Protein AF-A0A964RNT2-F1 (afdb_monomer)

Secondary structure (DSSP, 8-state):
--EEE-SS---HHHHHHHHTTS-TTPPBSS--SSS--S--EEEEEEEEEEETTEEEEEEEEEEE-

Radius of gyration: 13.08 Å; Cα contacts (8 Å, |Δi|>4): 102; chains: 1; bounding box: 27×25×35 Å

Mean predicted aligned error: 5.28 Å

Solvent-accessible surface area (backbone atoms only — not comparable to full-atom values): 3962 Å² total; per-residue (Å²): 135,63,75,46,78,35,96,88,30,58,53,71,68,60,51,51,59,54,57,69,76,46,68,93,81,56,46,64,78,40,81,70,72,82,82,37,70,66,35,27,34,40,32,68,36,79,48,62,44,73,55,97,88,39,84,54,61,81,42,71,27,36,34,52,54

Sequence (65 aa):
MINIRSFRGITAEKLIEVLKQVPGDTKICIDVLGDNFPVKSVQECTYYDWNNGQKGQEHKGLLIR

Nearest PDB structures (foldseek):
  2vg9-assembly1_A  TM=4.366E-01  e=5.759E+00  Neocallimastix patriciarum
  2c1f-assembly1_A  TM=3.804E-01  e=3.924E+00  Neocallimastix patriciarum
  6l7p-assembly1_N  TM=2.536E-01  e=7.929E+00  Thermosynechococcus vestitus BP-1

Organism: NCBI:txid225345

Structure (mmCIF, N/CA/C/O backbone):
data_AF-A0A964RNT2-F1
#
_entry.id   AF-A0A964RNT2-F1
#
loop_
_atom_site.group_PDB
_atom_site.id
_atom_site.type_symbol
_atom_site.label_atom_id
_atom_site.label_alt_id
_atom_site.label_comp_id
_atom_site.label_asym_id
_atom_site.label_entity_id
_atom_site.label_seq_id
_atom_site.pdbx_PDB_ins_code
_atom_site.Cartn_x
_atom_site.Cartn_y
_atom_site.Cartn_z
_atom_site.occupancy
_atom_site.B_iso_or_equiv
_atom_site.auth_seq_id
_atom_site.auth_comp_id
_atom_s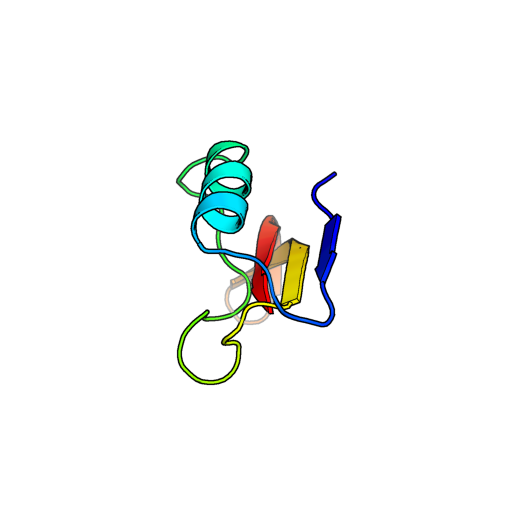ite.auth_asym_id
_atom_site.auth_atom_id
_atom_site.pdbx_PDB_model_num
ATOM 1 N N . MET A 1 1 ? 4.565 9.855 9.512 1.00 72.69 1 MET A N 1
ATOM 2 C CA . MET A 1 1 ? 5.231 8.690 8.905 1.00 72.69 1 MET A CA 1
ATOM 3 C C . MET A 1 1 ? 4.348 7.478 9.142 1.00 72.69 1 MET A C 1
ATOM 5 O O . MET A 1 1 ? 4.187 7.080 10.292 1.00 72.69 1 MET A O 1
ATOM 9 N N . ILE A 1 2 ? 3.701 6.963 8.096 1.00 82.62 2 ILE A N 1
ATOM 10 C CA . ILE A 1 2 ? 2.796 5.807 8.196 1.00 82.62 2 ILE A CA 1
ATOM 11 C C . ILE A 1 2 ? 3.636 4.525 8.258 1.00 82.62 2 ILE A C 1
ATOM 13 O O . ILE A 1 2 ? 4.372 4.206 7.326 1.00 82.62 2 ILE A O 1
ATOM 17 N N . ASN A 1 3 ? 3.546 3.799 9.376 1.00 87.50 3 ASN A N 1
ATOM 18 C CA . ASN A 1 3 ? 4.196 2.502 9.571 1.00 87.50 3 ASN A CA 1
ATOM 19 C C . ASN A 1 3 ? 3.373 1.653 10.547 1.00 87.50 3 ASN A C 1
ATOM 21 O O . ASN A 1 3 ? 3.463 1.812 11.763 1.00 87.50 3 ASN A O 1
ATOM 25 N N . ILE A 1 4 ? 2.544 0.772 9.999 1.00 89.88 4 ILE A N 1
ATOM 26 C CA . ILE A 1 4 ? 1.669 -0.126 10.754 1.00 89.88 4 ILE A CA 1
ATOM 27 C C . ILE A 1 4 ? 2.090 -1.557 10.474 1.00 89.88 4 ILE A C 1
ATOM 29 O O . ILE A 1 4 ? 2.365 -1.911 9.328 1.00 89.88 4 ILE A O 1
ATOM 33 N N . ARG A 1 5 ? 2.130 -2.382 11.525 1.00 89.25 5 ARG A N 1
ATOM 34 C CA . ARG A 1 5 ? 2.421 -3.816 11.449 1.00 89.25 5 ARG A CA 1
ATOM 35 C C . ARG A 1 5 ? 1.529 -4.586 12.419 1.00 89.25 5 ARG A C 1
ATOM 37 O O . ARG A 1 5 ? 1.372 -4.180 13.566 1.00 89.25 5 ARG A O 1
ATOM 44 N N . SER A 1 6 ? 0.974 -5.703 11.967 1.00 89.38 6 SER A N 1
ATOM 45 C CA . SER A 1 6 ? 0.147 -6.616 12.752 1.00 89.38 6 SER A CA 1
ATOM 46 C C . SER A 1 6 ? 0.396 -8.055 12.317 1.00 89.38 6 SER A C 1
ATOM 48 O O . SER A 1 6 ? 0.291 -8.389 11.140 1.00 89.38 6 SER A O 1
ATOM 50 N N . PHE A 1 7 ? 0.673 -8.937 13.277 1.00 85.81 7 PHE A N 1
ATOM 51 C CA . PHE A 1 7 ? 0.862 -10.363 13.002 1.00 85.81 7 PHE A CA 1
ATOM 52 C C . PHE A 1 7 ? -0.445 -11.061 12.587 1.00 85.81 7 PHE A C 1
ATOM 54 O O . PHE A 1 7 ? -0.429 -11.981 11.773 1.00 85.81 7 PHE A O 1
ATOM 61 N N . ARG A 1 8 ? -1.581 -10.601 13.131 1.00 88.44 8 ARG A N 1
ATOM 62 C CA . ARG A 1 8 ? -2.923 -11.157 12.873 1.00 88.44 8 ARG A CA 1
ATOM 63 C C . ARG A 1 8 ? -3.638 -10.497 11.692 1.00 88.44 8 ARG A C 1
ATOM 65 O O . ARG A 1 8 ? -4.720 -10.934 11.321 1.00 88.44 8 ARG A O 1
ATOM 72 N N . GLY A 1 9 ? -3.036 -9.456 11.125 1.00 88.38 9 GLY A N 1
ATOM 73 C CA . GLY A 1 9 ? -3.662 -8.577 10.152 1.00 88.38 9 GLY A CA 1
ATOM 74 C C . GLY A 1 9 ? -4.297 -7.333 10.780 1.00 88.38 9 GLY A C 1
ATOM 75 O O . GLY A 1 9 ? -4.485 -7.256 11.998 1.00 88.38 9 GLY A O 1
ATOM 76 N N . ILE A 1 10 ? -4.565 -6.326 9.958 1.00 90.19 10 ILE A N 1
ATOM 77 C CA . ILE A 1 10 ? -5.308 -5.115 10.305 1.00 90.19 10 ILE A CA 1
ATOM 78 C C . ILE A 1 10 ? -6.752 -5.236 9.830 1.00 90.19 10 ILE A C 1
ATOM 80 O O . ILE A 1 10 ? -7.037 -5.849 8.803 1.00 90.19 10 ILE A O 1
ATOM 84 N N . THR A 1 11 ? -7.665 -4.648 10.600 1.00 89.56 11 THR A N 1
ATOM 85 C CA . THR A 1 11 ? -9.083 -4.619 10.238 1.00 89.56 11 THR A CA 1
ATOM 86 C C . THR A 1 11 ? -9.327 -3.649 9.084 1.00 89.56 11 THR A C 1
ATOM 88 O O . THR A 1 11 ? -8.519 -2.749 8.824 1.00 89.56 11 TH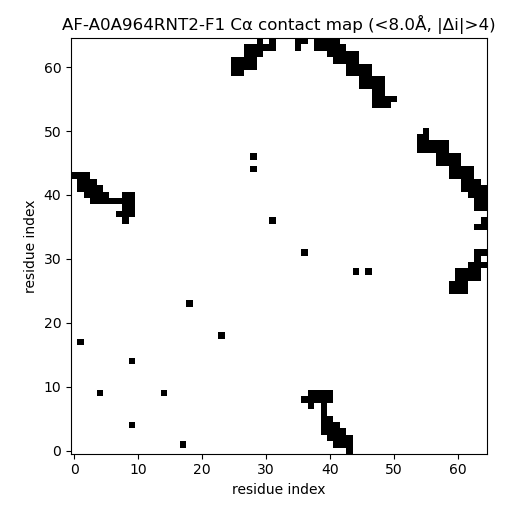R A O 1
ATOM 91 N N . ALA A 1 12 ? -10.466 -3.808 8.411 1.00 87.38 12 ALA A N 1
ATOM 92 C CA . ALA A 1 12 ? -10.877 -2.902 7.346 1.00 87.38 12 ALA A CA 1
ATOM 93 C C . ALA A 1 12 ? -11.025 -1.460 7.860 1.00 87.38 12 ALA A C 1
ATOM 95 O O . ALA A 1 12 ? -10.562 -0.530 7.206 1.00 87.38 12 ALA A O 1
ATOM 96 N N . GLU A 1 13 ? -11.584 -1.264 9.058 1.00 90.50 13 GLU A N 1
ATOM 97 C CA . GLU A 1 13 ? -11.734 0.058 9.678 1.00 90.50 13 GLU A CA 1
ATOM 98 C C . GLU A 1 13 ? -10.372 0.710 9.894 1.00 90.50 13 GLU A C 1
ATOM 100 O O . GLU A 1 13 ? -10.184 1.881 9.560 1.00 90.50 13 GLU A O 1
ATOM 105 N N . LYS A 1 14 ? -9.393 -0.063 10.386 1.00 88.94 14 LYS A N 1
ATOM 106 C CA . LYS A 1 14 ? -8.053 0.468 10.616 1.00 88.94 14 LYS A CA 1
ATOM 107 C C . LYS A 1 14 ? -7.358 0.843 9.315 1.00 88.94 14 LYS A C 1
ATOM 109 O O . LYS A 1 14 ? -6.674 1.862 9.265 1.00 88.94 14 LYS A O 1
ATOM 114 N N . LEU A 1 15 ? -7.547 0.050 8.263 1.00 88.19 15 LEU A N 1
ATOM 115 C CA . LEU A 1 15 ? -7.043 0.377 6.934 1.00 88.19 15 LEU A CA 1
ATOM 116 C C . LEU A 1 15 ? -7.693 1.663 6.395 1.00 88.19 15 LEU A C 1
ATOM 118 O O . LEU A 1 15 ? -6.987 2.547 5.917 1.00 88.19 15 LEU A O 1
ATOM 122 N N . ILE A 1 16 ? -9.013 1.813 6.538 1.00 89.19 16 ILE A N 1
ATOM 123 C CA . ILE A 1 16 ? -9.754 3.013 6.117 1.00 89.19 16 ILE A CA 1
ATOM 124 C C . ILE A 1 16 ? -9.242 4.267 6.838 1.00 89.19 16 ILE A C 1
ATOM 126 O O . ILE A 1 16 ? -9.052 5.299 6.196 1.00 89.19 16 ILE A O 1
ATOM 130 N N . GLU A 1 17 ? -8.998 4.202 8.151 1.00 91.31 17 GLU A N 1
ATOM 131 C CA . GLU A 1 17 ? -8.436 5.330 8.913 1.00 91.31 17 GLU A CA 1
ATOM 132 C C . GLU A 1 17 ? -7.102 5.812 8.341 1.00 91.31 17 GLU A C 1
ATOM 134 O O . GLU A 1 17 ? -6.855 7.013 8.278 1.00 91.31 17 GLU A O 1
ATOM 139 N N . VAL A 1 18 ? -6.249 4.881 7.917 1.00 88.56 18 VAL A N 1
ATOM 140 C CA . VAL A 1 18 ? -4.923 5.182 7.365 1.00 88.56 18 VAL A CA 1
ATOM 141 C C . VAL A 1 18 ? -5.041 5.789 5.977 1.00 88.56 18 VAL A C 1
ATOM 143 O O . VAL A 1 18 ? -4.398 6.794 5.690 1.00 88.56 18 VAL A O 1
ATOM 146 N N . LEU A 1 19 ? -5.904 5.223 5.133 1.00 87.25 19 LEU A N 1
ATOM 147 C CA . LEU A 1 19 ? -6.138 5.730 3.782 1.00 87.25 19 LEU A CA 1
ATOM 148 C C . LEU A 1 19 ? -6.749 7.140 3.786 1.00 87.25 19 LEU A C 1
ATOM 150 O O . LEU A 1 19 ? -6.476 7.922 2.884 1.00 87.25 19 LEU A O 1
ATOM 154 N N . LYS A 1 20 ? -7.508 7.514 4.825 1.00 91.19 20 LYS A N 1
ATOM 155 C CA . LYS A 1 20 ? -8.017 8.887 5.005 1.00 91.19 20 LYS A CA 1
ATOM 156 C C . LYS A 1 20 ? -6.935 9.919 5.344 1.00 91.19 20 LYS A C 1
ATOM 158 O O . LYS A 1 20 ? -7.202 11.112 5.246 1.00 91.19 20 LYS A O 1
ATOM 163 N N . GLN A 1 21 ? -5.751 9.488 5.778 1.00 89.75 21 GLN A N 1
ATOM 164 C CA . GLN A 1 21 ? -4.647 10.388 6.135 1.00 89.75 21 GLN A CA 1
ATOM 165 C C . GLN A 1 21 ? -3.755 10.746 4.943 1.00 89.75 21 GLN A C 1
ATOM 167 O O . GLN A 1 21 ? -2.860 11.578 5.090 1.00 89.75 21 GLN A O 1
ATOM 172 N N . VAL A 1 22 ? -3.972 10.128 3.779 1.00 87.44 22 VAL A N 1
ATOM 173 C CA . VAL A 1 22 ? -3.193 10.384 2.565 1.00 87.44 22 VAL A CA 1
ATOM 174 C C . VAL A 1 22 ? -4.061 11.026 1.477 1.00 87.44 22 VAL A C 1
ATOM 176 O O . VAL A 1 22 ? -5.279 10.837 1.474 1.00 87.44 22 VAL A O 1
ATOM 179 N N . PRO A 1 23 ? -3.464 11.789 0.543 1.00 89.50 23 PRO A N 1
ATOM 180 C CA . PRO A 1 23 ? -4.164 12.284 -0.639 1.00 89.50 23 PRO A CA 1
ATOM 181 C C . PRO A 1 23 ? -4.843 11.153 -1.423 1.00 89.50 23 PRO A C 1
ATOM 183 O O . PRO A 1 23 ? -4.278 10.067 -1.558 1.00 89.50 23 PRO A O 1
ATOM 186 N N . GLY A 1 24 ? -6.040 11.399 -1.959 1.00 85.94 24 GLY A N 1
ATOM 187 C CA . GLY A 1 24 ? -6.824 10.378 -2.671 1.00 85.94 24 GLY A CA 1
ATOM 188 C C . GLY A 1 24 ? -6.180 9.854 -3.962 1.00 85.94 24 GLY A C 1
ATOM 189 O O . GLY A 1 24 ? -6.563 8.798 -4.453 1.00 85.94 24 GLY A O 1
ATOM 190 N N . ASP A 1 25 ? -5.192 10.567 -4.498 1.00 85.62 25 ASP A N 1
ATOM 191 C CA . ASP A 1 25 ? -4.377 10.197 -5.657 1.00 85.62 25 ASP A CA 1
ATOM 192 C C . ASP A 1 25 ? -3.090 9.433 -5.286 1.00 85.62 25 ASP A C 1
ATOM 194 O O . ASP A 1 25 ? -2.335 9.024 -6.174 1.00 85.62 25 ASP A O 1
ATOM 198 N N . THR A 1 26 ? -2.850 9.188 -3.991 1.00 88.25 26 THR A N 1
ATOM 199 C CA . THR A 1 26 ? -1.699 8.412 -3.509 1.00 88.25 26 THR A CA 1
ATOM 200 C C . THR A 1 26 ? -1.727 7.006 -4.101 1.00 88.25 26 THR A C 1
ATOM 202 O O . THR A 1 26 ? -2.664 6.235 -3.885 1.00 88.25 26 THR A O 1
ATOM 205 N N . LYS A 1 27 ? -0.673 6.642 -4.835 1.00 86.81 27 LYS A N 1
ATOM 206 C CA . LYS A 1 27 ? -0.562 5.317 -5.453 1.00 86.81 27 LYS A CA 1
ATOM 207 C C . LYS A 1 27 ? -0.273 4.242 -4.413 1.00 86.81 27 LYS A C 1
ATOM 209 O O . LYS A 1 27 ? 0.519 4.443 -3.489 1.00 86.81 27 LYS A O 1
ATOM 214 N N . ILE A 1 28 ? -0.870 3.072 -4.617 1.00 85.44 28 ILE A N 1
ATOM 215 C CA . ILE A 1 28 ? -0.502 1.863 -3.888 1.00 85.44 28 ILE A CA 1
ATOM 216 C C . ILE A 1 28 ? 0.603 1.155 -4.680 1.00 85.44 28 ILE A C 1
ATOM 218 O O . ILE A 1 28 ? 0.431 0.858 -5.857 1.00 85.44 28 ILE A O 1
ATOM 222 N N . CYS A 1 29 ? 1.750 0.91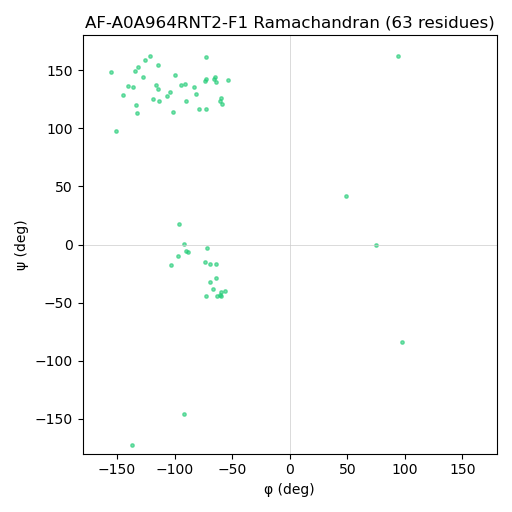5 -4.046 1.00 80.81 29 CYS A N 1
ATOM 223 C CA . CYS A 1 29 ? 2.934 0.323 -4.675 1.00 80.81 29 CYS A CA 1
ATOM 224 C C . CYS A 1 29 ? 2.801 -1.185 -4.960 1.00 80.81 29 CYS A C 1
ATOM 226 O O . CYS A 1 29 ? 3.632 -1.734 -5.679 1.00 80.81 29 CYS A O 1
ATOM 228 N N . ILE A 1 30 ? 1.815 -1.870 -4.373 1.00 73.81 30 ILE A N 1
ATOM 229 C CA . ILE A 1 30 ? 1.522 -3.291 -4.607 1.00 73.81 30 ILE A CA 1
ATOM 230 C C . ILE A 1 30 ? 0.012 -3.459 -4.746 1.00 73.81 30 ILE A C 1
ATOM 232 O O . ILE A 1 30 ? -0.740 -2.923 -3.933 1.00 73.81 30 ILE A O 1
ATOM 236 N N . ASP A 1 31 ? -0.425 -4.232 -5.739 1.00 61.91 31 ASP A N 1
ATOM 237 C CA . ASP A 1 31 ? -1.829 -4.609 -5.855 1.00 61.91 31 ASP A CA 1
ATOM 238 C C . ASP A 1 31 ? -2.273 -5.397 -4.616 1.00 61.91 31 ASP A C 1
ATOM 240 O O . ASP A 1 31 ? -1.705 -6.424 -4.243 1.00 61.91 31 ASP A O 1
ATOM 244 N N . VAL A 1 32 ? -3.321 -4.897 -3.962 1.00 62.50 32 VAL A N 1
ATOM 245 C CA . VAL A 1 32 ? -3.915 -5.483 -2.748 1.00 62.50 32 VAL A CA 1
ATOM 246 C C . VAL A 1 32 ? -4.678 -6.787 -3.069 1.00 62.50 32 V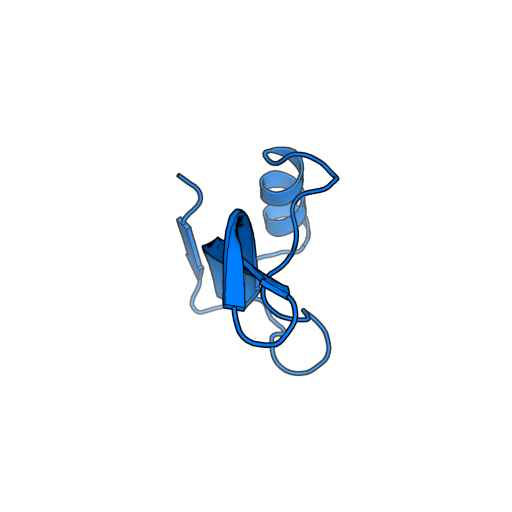AL A C 1
ATOM 248 O O . VAL A 1 32 ? -5.192 -7.453 -2.174 1.00 62.50 32 VAL A O 1
ATOM 251 N N . LEU A 1 33 ? -4.765 -7.171 -4.347 1.00 54.28 33 LEU A N 1
ATOM 252 C CA . LEU A 1 33 ? -5.573 -8.289 -4.826 1.00 54.28 33 LEU A CA 1
ATOM 253 C C . LEU A 1 33 ? -4.866 -9.643 -4.629 1.00 54.28 33 LEU A C 1
ATOM 255 O O . LEU A 1 33 ? -3.736 -9.839 -5.064 1.00 54.28 33 LEU A O 1
ATOM 259 N N . GLY A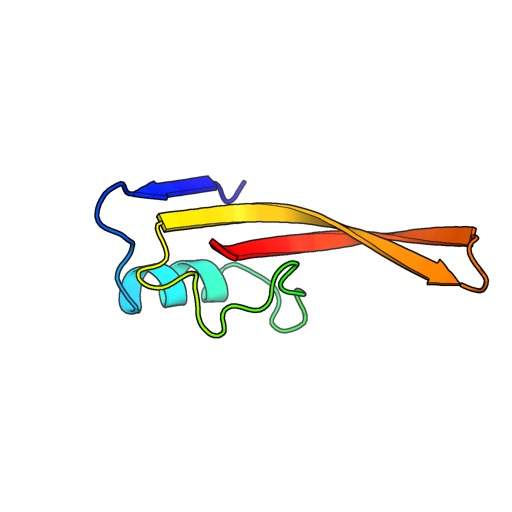 1 34 ? -5.579 -10.596 -4.018 1.00 59.53 34 GLY A N 1
ATOM 260 C CA . GLY A 1 34 ? -5.205 -12.014 -3.951 1.00 59.53 34 GLY A CA 1
ATOM 261 C C . GLY A 1 34 ? -4.506 -12.422 -2.655 1.00 59.53 34 GLY A C 1
ATOM 262 O O . GLY A 1 34 ? -5.156 -12.916 -1.737 1.00 59.53 34 GLY A O 1
ATOM 263 N N . ASP A 1 35 ? -3.191 -12.215 -2.578 1.00 60.84 35 ASP A N 1
ATOM 264 C CA . ASP A 1 35 ? -2.333 -12.929 -1.612 1.00 60.84 35 ASP A CA 1
ATOM 265 C C . ASP A 1 35 ? -2.034 -12.161 -0.314 1.00 60.84 35 ASP A C 1
ATOM 267 O O . ASP A 1 35 ? -1.509 -12.724 0.647 1.00 60.84 35 ASP A O 1
ATOM 271 N N . ASN A 1 36 ? -2.381 -10.874 -0.257 1.00 68.88 36 ASN A N 1
ATOM 272 C CA . ASN A 1 36 ? -2.051 -9.994 0.871 1.00 68.88 36 ASN A CA 1
ATOM 273 C C . ASN A 1 36 ? -3.193 -9.871 1.893 1.00 68.88 36 ASN A C 1
ATOM 275 O O . ASN A 1 36 ? -3.221 -8.926 2.678 1.00 68.88 36 ASN A O 1
ATOM 279 N N . PHE A 1 37 ? -4.161 -10.797 1.884 1.00 74.94 37 PHE A N 1
ATOM 280 C CA . PHE A 1 37 ? -5.225 -10.832 2.887 1.00 74.94 37 PHE A CA 1
ATOM 281 C C . PHE A 1 37 ? -4.990 -11.955 3.917 1.00 74.94 37 PHE A C 1
ATOM 283 O O . PHE A 1 37 ? -4.758 -13.101 3.534 1.00 74.94 37 PHE A O 1
ATOM 290 N N . PRO A 1 38 ? -5.081 -11.672 5.229 1.00 84.50 38 PRO A N 1
ATOM 291 C CA . PRO A 1 38 ? -5.342 -10.362 5.822 1.00 84.50 38 PRO A CA 1
ATOM 292 C C . PRO A 1 38 ? -4.119 -9.443 5.717 1.00 84.50 38 PRO A C 1
ATOM 294 O O . PRO A 1 38 ? -2.999 -9.893 5.948 1.00 84.50 38 PRO A O 1
ATOM 297 N N . VAL A 1 39 ? -4.346 -8.155 5.433 1.00 87.81 39 VAL A N 1
ATOM 298 C CA . VAL A 1 39 ? -3.275 -7.148 5.330 1.00 87.81 39 VAL A CA 1
ATOM 299 C C . VAL A 1 39 ? -2.541 -7.072 6.660 1.00 87.81 39 VAL A C 1
ATOM 301 O O . VAL A 1 39 ? -3.173 -6.854 7.686 1.00 87.81 39 VAL A O 1
ATOM 304 N N . LYS A 1 40 ? -1.221 -7.229 6.680 1.00 90.06 40 LYS A N 1
ATOM 305 C CA . LYS A 1 40 ? -0.385 -7.239 7.893 1.00 90.06 40 LYS A CA 1
ATOM 306 C C . LYS A 1 40 ? 0.387 -5.950 8.111 1.00 90.06 40 LYS A C 1
ATOM 308 O O . LYS A 1 40 ? 0.862 -5.715 9.220 1.00 90.06 40 LYS A O 1
ATOM 313 N N . SER A 1 41 ? 0.549 -5.111 7.098 1.00 89.50 41 SER A N 1
ATOM 314 C CA . SER A 1 41 ? 1.328 -3.888 7.190 1.00 89.50 41 SER A CA 1
ATOM 315 C C . SER A 1 41 ? 0.922 -2.819 6.183 1.00 89.50 41 SER A C 1
ATOM 317 O O . SER A 1 41 ? 0.525 -3.114 5.059 1.00 89.50 41 SER A O 1
ATOM 319 N N . VAL A 1 42 ? 1.085 -1.562 6.598 1.00 90.81 42 VAL A N 1
ATOM 320 C CA . VAL A 1 42 ? 0.943 -0.379 5.742 1.00 90.81 42 VAL A CA 1
ATOM 321 C C . VAL A 1 42 ? 2.135 0.527 6.002 1.00 90.81 42 VAL A C 1
ATOM 323 O O . VAL A 1 42 ? 2.369 0.929 7.144 1.00 90.81 42 VAL A O 1
ATOM 326 N N . GLN A 1 43 ? 2.921 0.798 4.968 1.00 91.00 43 GLN A N 1
ATOM 327 C CA . GLN A 1 43 ? 4.156 1.578 5.055 1.00 91.00 43 GLN A CA 1
ATOM 328 C C . GLN A 1 43 ? 4.210 2.595 3.914 1.00 91.00 43 GLN A C 1
ATOM 330 O O . GLN A 1 43 ? 3.687 2.333 2.836 1.00 91.00 43 GLN A O 1
ATOM 335 N N . GLU A 1 44 ? 4.852 3.742 4.126 1.00 90.44 44 GLU A N 1
ATOM 336 C CA . GLU A 1 44 ? 5.200 4.636 3.014 1.00 90.44 44 GLU A CA 1
ATOM 337 C C . GLU A 1 44 ? 6.197 3.938 2.073 1.00 90.44 44 GLU A C 1
ATOM 339 O O . GLU A 1 44 ? 7.116 3.246 2.517 1.00 90.44 44 GLU A O 1
ATOM 344 N N . CYS A 1 45 ? 6.016 4.116 0.768 1.00 89.38 45 CYS A N 1
ATOM 345 C CA . CYS A 1 45 ? 6.965 3.685 -0.254 1.00 89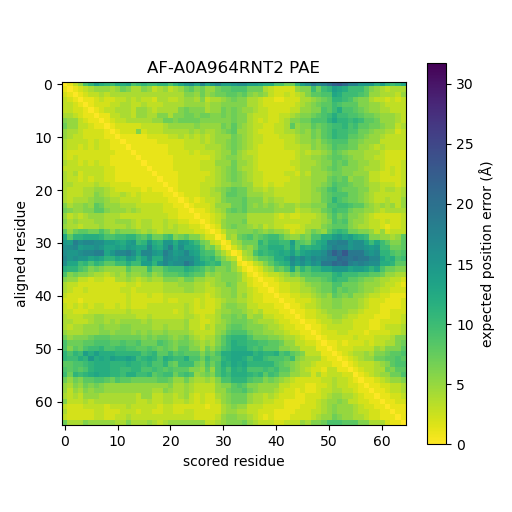.38 45 CYS A CA 1
ATOM 346 C C . CYS A 1 45 ? 7.336 4.854 -1.156 1.00 89.38 45 CYS A C 1
ATOM 348 O O . CYS A 1 45 ? 6.589 5.821 -1.301 1.00 89.38 45 CYS A O 1
ATOM 350 N N . THR A 1 46 ? 8.482 4.709 -1.805 1.00 89.38 46 THR A N 1
ATOM 351 C CA . THR A 1 46 ? 8.906 5.583 -2.886 1.00 89.38 46 THR A CA 1
ATOM 352 C C . THR A 1 46 ? 8.770 4.819 -4.194 1.00 89.38 46 THR A C 1
ATOM 354 O O . THR A 1 46 ? 9.299 3.712 -4.314 1.00 89.38 46 THR A O 1
ATOM 357 N N . TYR A 1 47 ? 8.077 5.401 -5.166 1.00 85.75 47 TYR A N 1
ATOM 358 C CA . TYR A 1 47 ? 8.042 4.900 -6.536 1.00 85.75 47 TYR A CA 1
ATOM 359 C C . TYR A 1 47 ? 8.552 5.975 -7.489 1.00 85.75 47 TYR A C 1
ATOM 361 O O . TYR A 1 47 ? 8.656 7.147 -7.133 1.00 85.75 47 TYR A O 1
ATOM 369 N N . TYR A 1 48 ? 8.918 5.553 -8.691 1.00 88.31 48 TYR A N 1
ATOM 370 C CA . TYR A 1 48 ? 9.455 6.440 -9.708 1.00 88.31 48 TYR A CA 1
ATOM 371 C C . TYR A 1 48 ? 8.664 6.267 -10.984 1.00 88.31 48 TYR A C 1
ATOM 373 O O . TYR A 1 48 ? 8.283 5.143 -11.329 1.00 88.31 48 TYR A O 1
ATOM 381 N N . ASP A 1 49 ? 8.477 7.366 -11.698 1.00 87.31 49 ASP A N 1
ATOM 382 C CA . ASP A 1 49 ? 8.057 7.278 -13.086 1.00 87.31 49 ASP A CA 1
ATOM 383 C C . ASP A 1 49 ? 9.172 6.621 -13.900 1.00 87.31 49 ASP A C 1
ATOM 385 O O . ASP A 1 49 ? 10.361 6.861 -13.674 1.00 87.31 49 ASP A O 1
ATOM 389 N N . TRP A 1 50 ? 8.792 5.791 -14.863 1.00 85.69 50 TRP A N 1
ATOM 390 C CA . TRP A 1 50 ? 9.723 5.186 -15.806 1.00 85.69 50 TRP A CA 1
ATOM 391 C C . TRP A 1 50 ? 9.354 5.637 -17.205 1.00 85.69 50 TRP A C 1
ATOM 393 O O . TRP A 1 50 ? 8.218 5.455 -17.635 1.00 85.69 50 TRP A O 1
ATOM 403 N N . ASN A 1 51 ? 10.318 6.210 -17.921 1.00 89.38 51 ASN A N 1
ATOM 404 C CA . ASN A 1 51 ? 10.108 6.664 -19.288 1.00 89.38 51 ASN A CA 1
ATOM 405 C C . ASN A 1 51 ? 11.263 6.169 -20.161 1.00 89.38 51 ASN A C 1
ATOM 407 O O . ASN A 1 51 ? 12.412 6.545 -19.945 1.00 89.38 51 ASN A O 1
ATOM 411 N N . ASN A 1 52 ? 10.978 5.262 -21.099 1.00 88.81 52 ASN A N 1
ATOM 412 C CA . ASN A 1 52 ? 11.983 4.598 -21.944 1.00 88.81 52 ASN A CA 1
ATOM 413 C C . ASN A 1 52 ? 13.179 4.014 -21.161 1.00 88.81 52 ASN A C 1
ATOM 415 O O . ASN A 1 52 ? 14.332 4.149 -21.564 1.00 88.81 52 ASN A O 1
ATOM 419 N N . GLY A 1 53 ? 12.909 3.390 -20.009 1.00 89.31 53 GLY A N 1
ATOM 420 C CA . GLY A 1 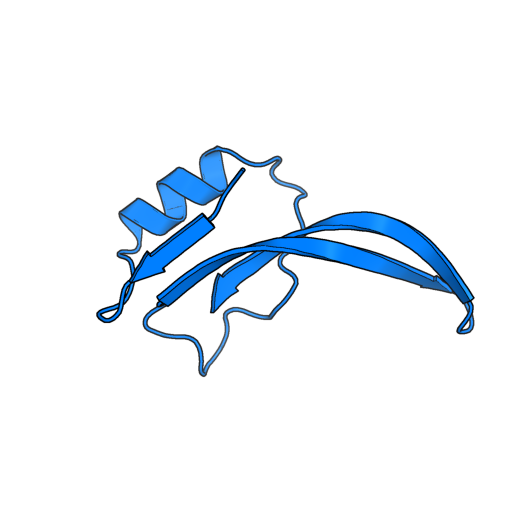53 ? 13.940 2.802 -19.145 1.00 89.31 53 GLY A CA 1
ATOM 421 C C . GLY A 1 53 ? 14.756 3.816 -18.334 1.00 89.31 53 GLY A C 1
ATOM 422 O O . GLY A 1 53 ? 15.611 3.411 -17.549 1.00 89.31 53 GLY A O 1
ATOM 423 N N . GLN A 1 54 ? 14.483 5.116 -18.471 1.00 91.88 54 GLN A N 1
ATOM 424 C CA . GLN A 1 54 ? 15.068 6.155 -17.630 1.00 91.88 54 GLN A CA 1
ATOM 425 C C . GLN A 1 54 ? 14.183 6.425 -16.412 1.00 91.88 54 GLN A C 1
ATO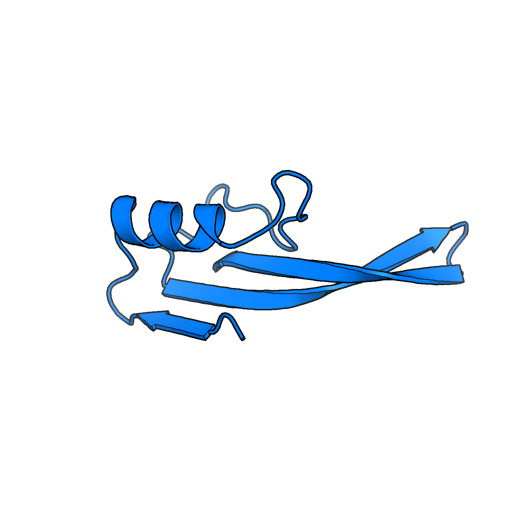M 427 O O . GLN A 1 54 ? 12.955 6.492 -16.511 1.00 91.88 54 GLN A O 1
ATOM 432 N N . LYS A 1 55 ? 14.840 6.585 -15.260 1.00 90.56 55 LYS A N 1
ATOM 433 C CA . LYS A 1 55 ? 14.214 6.923 -13.982 1.00 90.56 55 LYS A CA 1
ATOM 434 C C . LYS A 1 55 ? 13.780 8.392 -14.005 1.00 90.56 55 LYS A C 1
ATOM 436 O O . LYS A 1 55 ? 14.620 9.278 -14.141 1.00 90.56 55 LYS A O 1
ATOM 441 N N . GLY A 1 56 ? 12.477 8.621 -13.899 1.00 90.12 56 GLY A N 1
ATOM 442 C CA . GLY A 1 56 ? 11.843 9.933 -13.859 1.00 90.12 56 GLY A CA 1
ATOM 443 C C . GLY A 1 56 ? 11.665 10.464 -12.437 1.00 90.12 56 GLY A C 1
ATOM 444 O O . GLY A 1 56 ? 12.496 10.232 -11.556 1.00 90.12 56 GLY A O 1
ATOM 445 N N . GLN A 1 57 ? 10.574 11.204 -12.225 1.00 91.00 57 GLN A N 1
ATOM 446 C CA . GLN A 1 57 ? 10.270 11.859 -10.956 1.00 91.00 57 GLN A CA 1
ATOM 447 C C . GLN A 1 57 ? 10.016 10.844 -9.832 1.00 91.00 57 GLN A C 1
ATOM 449 O O . GLN A 1 57 ? 9.455 9.769 -10.047 1.00 91.00 57 GLN A O 1
ATOM 454 N N . GLU A 1 58 ? 10.459 11.206 -8.628 1.00 89.94 58 GLU A N 1
ATOM 455 C CA . GLU A 1 58 ? 10.188 10.474 -7.396 1.00 89.94 58 GLU A CA 1
ATOM 456 C C . GLU A 1 58 ? 8.818 10.848 -6.825 1.00 89.94 58 GLU A C 1
ATOM 458 O O . GLU A 1 58 ? 8.491 12.029 -6.695 1.00 89.94 58 GLU A O 1
ATOM 463 N N . HIS A 1 59 ? 8.064 9.835 -6.405 1.00 88.62 59 HIS A N 1
ATOM 464 C CA . HIS A 1 59 ? 6.758 9.989 -5.783 1.00 88.62 59 HIS A CA 1
ATOM 465 C C . HIS A 1 59 ? 6.643 9.163 -4.508 1.00 88.62 59 HIS A C 1
ATOM 467 O O . 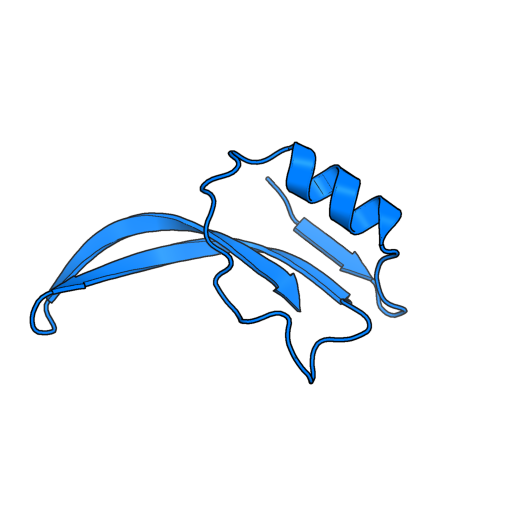HIS A 1 59 ? 7.262 8.106 -4.360 1.00 88.62 59 HIS A O 1
ATOM 473 N N . LYS A 1 60 ? 5.783 9.624 -3.596 1.00 89.38 60 LYS A N 1
ATOM 474 C CA . LYS A 1 60 ? 5.405 8.874 -2.396 1.00 89.38 60 LYS A CA 1
ATOM 475 C C . LYS A 1 60 ? 4.123 8.091 -2.636 1.00 89.38 60 LYS A C 1
ATOM 477 O O . LYS A 1 60 ? 3.167 8.607 -3.209 1.00 89.38 60 LYS A O 1
ATOM 482 N N . GLY A 1 61 ? 4.105 6.856 -2.163 1.00 89.94 61 GLY A N 1
ATOM 483 C CA . GLY A 1 61 ? 2.952 5.970 -2.203 1.00 89.94 61 GLY A CA 1
ATOM 484 C C . GLY A 1 61 ? 2.766 5.219 -0.892 1.00 89.94 61 GLY A C 1
ATOM 485 O O . GLY A 1 61 ? 3.478 5.444 0.092 1.00 89.94 61 GLY A O 1
ATOM 486 N N . LEU A 1 62 ? 1.829 4.276 -0.905 1.00 90.62 62 LEU A N 1
ATOM 487 C CA . LEU A 1 62 ? 1.627 3.319 0.176 1.00 90.62 62 LEU A CA 1
ATOM 488 C C . LEU A 1 62 ? 1.936 1.897 -0.279 1.00 90.62 62 LEU A C 1
ATOM 490 O O . LEU A 1 62 ? 1.485 1.430 -1.319 1.00 90.62 62 LEU A O 1
ATOM 494 N N . LEU A 1 63 ? 2.682 1.181 0.543 1.00 89.06 63 LEU A N 1
ATOM 495 C CA . LEU A 1 63 ? 2.938 -0.239 0.420 1.00 89.06 63 LEU A CA 1
ATOM 496 C C . LEU A 1 63 ? 2.041 -0.981 1.406 1.00 89.06 63 LEU A C 1
ATOM 498 O O . LEU A 1 63 ? 2.208 -0.849 2.620 1.00 89.06 63 LEU A O 1
ATOM 502 N N . ILE A 1 64 ? 1.108 -1.759 0.867 1.00 88.38 64 ILE A N 1
ATOM 503 C CA . ILE A 1 64 ? 0.127 -2.541 1.621 1.00 88.38 64 ILE A CA 1
ATOM 504 C C . ILE A 1 64 ? 0.438 -4.024 1.387 1.00 88.38 64 ILE A C 1
ATOM 506 O O . ILE A 1 64 ? 0.529 -4.456 0.240 1.00 88.38 64 ILE A O 1
ATOM 510 N N . ARG A 1 65 ? 0.657 -4.781 2.465 1.00 85.75 65 ARG A N 1
ATOM 511 C CA . ARG A 1 65 ? 0.974 -6.223 2.463 1.00 85.75 65 ARG A CA 1
ATOM 512 C C . ARG A 1 65 ? 0.309 -6.897 3.639 1.00 85.75 65 ARG A C 1
ATOM 514 O O . ARG A 1 65 ? 0.265 -6.221 4.685 1.00 85.75 65 ARG A O 1
#

pLDDT: mean 85.31, std 8.59, range [54.28, 91.88]

Foldseek 3Di:
DFKAFAPVADDPVRVVVVCVVDPPPADEPDPCPDDCPSWGIKDKDWDFDADPNDTHDIDIHIYID